Protein AF-A0A3N0Y7K1-F1 (afdb_monomer_lite)

InterPro domains:
  IPR034300 NADP transhydrogenase beta-like domain [PF02233] (1-102)

Structure (mmCIF, N/CA/C/O backbone):
data_AF-A0A3N0Y7K1-F1
#
_entry.id   AF-A0A3N0Y7K1-F1
#
loop_
_atom_site.group_PDB
_atom_site.id
_atom_site.type_symbol
_atom_site.label_atom_id
_atom_site.label_alt_id
_atom_site.label_comp_id
_atom_site.label_asym_id
_atom_site.label_entity_id
_atom_site.label_seq_id
_atom_site.pdbx_PDB_ins_code
_atom_site.Cartn_x
_atom_site.Cartn_y
_atom_site.Cartn_z
_atom_site.occupancy
_atom_site.B_iso_or_equiv
_atom_site.auth_seq_id
_atom_site.auth_comp_id
_atom_site.auth_asym_id
_atom_site.auth_atom_id
_atom_site.pdbx_PDB_model_num
ATOM 1 N N . MET A 1 1 ? 8.507 3.370 7.029 1.00 78.88 1 MET A N 1
ATOM 2 C CA . MET A 1 1 ? 7.788 4.234 6.063 1.00 78.88 1 MET A CA 1
ATOM 3 C C . MET A 1 1 ? 7.112 3.344 5.022 1.00 78.88 1 MET A C 1
ATOM 5 O O . MET A 1 1 ? 7.823 2.765 4.212 1.00 78.88 1 MET A O 1
ATOM 9 N N . PRO A 1 2 ? 5.781 3.171 5.059 1.00 81.94 2 PRO A N 1
ATOM 10 C CA . PRO A 1 2 ? 5.090 2.200 4.202 1.00 81.94 2 PRO A CA 1
ATOM 11 C C . PRO A 1 2 ? 5.057 2.598 2.716 1.00 81.94 2 PRO A C 1
ATOM 13 O O . PRO A 1 2 ? 5.166 1.743 1.847 1.00 81.94 2 PRO A O 1
ATOM 16 N N . VAL A 1 3 ? 4.995 3.897 2.413 1.00 84.69 3 VAL A N 1
ATOM 17 C CA . VAL A 1 3 ? 4.902 4.399 1.031 1.00 84.69 3 VAL A CA 1
ATOM 18 C C . VAL A 1 3 ? 6.162 4.084 0.215 1.00 84.69 3 VAL A C 1
ATOM 20 O O . VAL A 1 3 ? 6.053 3.619 -0.914 1.00 84.69 3 VAL A O 1
ATOM 23 N N . VAL A 1 4 ? 7.359 4.250 0.791 1.00 85.62 4 VAL A N 1
ATOM 24 C CA . VAL A 1 4 ? 8.636 3.984 0.094 1.00 85.62 4 VAL A CA 1
ATOM 25 C C . VAL A 1 4 ? 8.724 2.531 -0.386 1.00 85.62 4 VAL A C 1
ATOM 27 O O . VAL A 1 4 ? 9.198 2.269 -1.485 1.00 85.62 4 VAL A O 1
ATOM 30 N N . ILE A 1 5 ? 8.195 1.589 0.398 1.00 90.00 5 ILE A N 1
ATOM 31 C CA . ILE A 1 5 ? 8.177 0.160 0.054 1.00 90.00 5 ILE A CA 1
ATOM 32 C C . ILE A 1 5 ? 7.344 -0.081 -1.212 1.00 90.00 5 ILE A C 1
ATOM 34 O O . ILE A 1 5 ? 7.764 -0.814 -2.103 1.00 90.00 5 ILE A O 1
ATOM 38 N N . THR A 1 6 ? 6.184 0.568 -1.323 1.00 88.50 6 THR A N 1
ATOM 39 C CA . THR A 1 6 ? 5.306 0.422 -2.498 1.00 88.50 6 THR A CA 1
ATOM 40 C C . THR A 1 6 ? 5.900 1.044 -3.762 1.00 88.50 6 THR A C 1
ATOM 42 O O . THR A 1 6 ? 5.761 0.483 -4.846 1.00 88.50 6 THR A O 1
ATOM 45 N N . VAL A 1 7 ? 6.641 2.147 -3.619 1.00 88.12 7 VAL A N 1
ATOM 46 C CA . VAL A 1 7 ? 7.348 2.784 -4.738 1.00 88.12 7 VAL A CA 1
ATOM 47 C C . VAL A 1 7 ? 8.465 1.883 -5.254 1.00 88.12 7 VAL A C 1
ATOM 49 O O . VAL A 1 7 ? 8.588 1.690 -6.461 1.00 88.12 7 VAL A O 1
ATOM 52 N N . LEU A 1 8 ? 9.245 1.281 -4.351 1.00 89.62 8 LEU A N 1
ATOM 53 C CA . LEU A 1 8 ? 10.289 0.325 -4.724 1.00 89.62 8 LEU A CA 1
ATOM 54 C C . LEU A 1 8 ? 9.704 -0.925 -5.396 1.00 89.62 8 LEU A C 1
ATOM 56 O O . LEU A 1 8 ? 10.279 -1.406 -6.366 1.00 89.62 8 LEU A O 1
ATOM 60 N N . ASN A 1 9 ? 8.536 -1.396 -4.948 1.00 90.69 9 ASN A N 1
ATOM 61 C CA . ASN A 1 9 ? 7.816 -2.492 -5.599 1.00 90.69 9 ASN A CA 1
ATOM 62 C C . ASN A 1 9 ? 7.425 -2.136 -7.047 1.00 90.69 9 ASN A C 1
ATOM 64 O O . ASN A 1 9 ? 7.683 -2.917 -7.961 1.00 90.69 9 ASN A O 1
ATOM 68 N N . SER A 1 10 ? 6.898 -0.927 -7.278 1.00 90.12 10 SER A N 1
ATOM 69 C CA . SER A 1 10 ? 6.613 -0.441 -8.636 1.00 90.12 10 SER A CA 1
ATOM 70 C C . SER A 1 10 ? 7.884 -0.372 -9.493 1.00 90.12 10 SER A C 1
ATOM 72 O O . SER A 1 10 ? 7.887 -0.825 -10.638 1.00 90.12 10 SER A O 1
ATOM 74 N N . TYR A 1 11 ? 8.988 0.134 -8.933 1.00 91.19 11 TYR A N 1
ATOM 75 C CA . TYR A 1 11 ? 10.257 0.280 -9.648 1.00 91.19 11 TYR A CA 1
ATOM 76 C C . TYR A 1 11 ? 10.855 -1.066 -10.075 1.00 91.19 11 TYR A C 1
ATOM 78 O O . TYR A 1 11 ? 11.352 -1.178 -11.195 1.00 91.19 11 TYR A O 1
ATOM 86 N N . SER A 1 12 ? 10.736 -2.108 -9.242 1.00 91.56 12 SER A N 1
ATOM 87 C CA . SER A 1 12 ? 11.116 -3.474 -9.624 1.00 91.56 12 SER A CA 1
ATOM 88 C C . SER A 1 12 ? 10.360 -3.965 -10.867 1.00 91.56 12 SER A C 1
ATOM 90 O O . SER A 1 12 ? 10.958 -4.632 -11.707 1.00 91.56 12 SER A O 1
ATOM 92 N N . GLY A 1 13 ? 9.083 -3.600 -11.034 1.00 91.88 13 GLY A N 1
ATOM 93 C CA . GLY A 1 13 ? 8.295 -3.947 -12.224 1.00 91.88 13 GLY A CA 1
ATOM 94 C C . GLY A 1 13 ? 8.754 -3.227 -13.498 1.00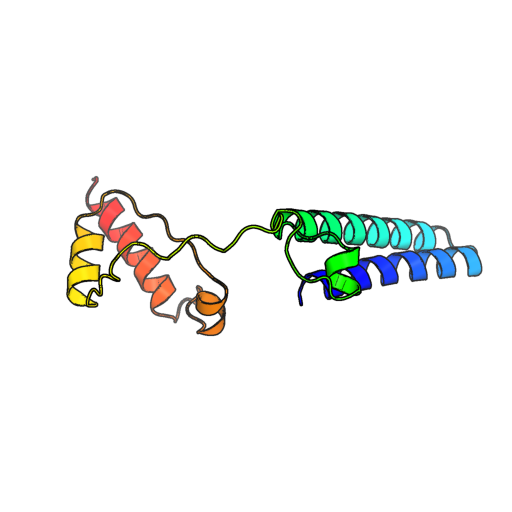 91.88 13 GLY A C 1
ATOM 95 O O . GLY A 1 13 ? 8.911 -3.853 -14.546 1.00 91.88 13 GLY A O 1
ATOM 96 N N . TRP A 1 14 ? 9.038 -1.923 -13.416 1.00 92.12 14 TRP A N 1
ATOM 97 C CA . TRP A 1 14 ? 9.563 -1.154 -14.556 1.00 92.12 14 TRP A CA 1
ATOM 98 C C . TRP A 1 14 ? 10.979 -1.587 -14.959 1.00 92.12 14 TRP A C 1
ATOM 100 O O . TRP A 1 14 ? 11.283 -1.633 -16.150 1.00 92.12 14 TRP A O 1
ATOM 110 N N . ALA A 1 15 ? 11.821 -1.966 -13.993 1.00 93.06 15 ALA A N 1
ATOM 111 C CA . ALA A 1 15 ? 13.128 -2.560 -14.270 1.00 93.06 15 ALA A CA 1
ATOM 112 C C . ALA A 1 15 ? 12.990 -3.890 -15.031 1.00 93.06 15 ALA A C 1
ATOM 114 O O . ALA A 1 15 ? 13.670 -4.093 -16.035 1.00 93.06 15 ALA A O 1
ATOM 115 N N . LEU A 1 16 ? 12.042 -4.742 -14.621 1.00 91.56 16 LEU A N 1
ATOM 116 C CA . LEU A 1 16 ? 11.739 -5.998 -15.311 1.00 91.56 16 LEU A CA 1
ATOM 117 C C . LEU A 1 16 ? 11.206 -5.768 -16.738 1.00 91.56 16 LEU A C 1
ATOM 119 O O . LEU A 1 16 ? 11.519 -6.540 -17.639 1.00 91.56 16 LEU A O 1
ATOM 123 N N . CYS A 1 17 ? 10.440 -4.691 -16.971 1.00 90.94 17 CYS A N 1
ATOM 124 C CA . CYS A 1 17 ? 10.027 -4.302 -18.327 1.00 90.94 17 CYS A CA 1
ATOM 125 C C . CYS A 1 17 ? 11.220 -3.956 -19.213 1.00 90.94 17 CYS A C 1
ATOM 127 O O . CYS A 1 17 ? 11.271 -4.370 -20.367 1.00 90.94 17 CYS A O 1
ATOM 129 N N . ALA A 1 18 ? 12.154 -3.161 -18.686 1.00 91.00 18 ALA A N 1
ATOM 130 C CA . ALA A 1 18 ? 13.339 -2.743 -19.424 1.00 91.00 18 ALA A CA 1
ATOM 131 C C . ALA A 1 18 ? 14.233 -3.946 -19.760 1.00 91.00 18 ALA A C 1
ATOM 133 O O . ALA A 1 18 ? 14.729 -4.048 -20.879 1.00 91.00 18 ALA A O 1
ATOM 134 N N . GLU A 1 19 ? 14.374 -4.887 -18.825 1.00 91.81 19 GLU A N 1
ATOM 135 C CA . GLU A 1 19 ? 15.053 -6.163 -19.062 1.00 91.81 19 GLU A CA 1
ATOM 136 C C . GLU A 1 19 ? 14.313 -7.023 -20.102 1.00 91.81 19 GLU A C 1
ATOM 138 O O . GLU A 1 19 ? 14.943 -7.591 -20.991 1.00 91.81 19 GLU A O 1
ATOM 143 N N . GLY A 1 20 ? 12.977 -7.057 -20.058 1.00 90.44 20 GLY A N 1
ATOM 144 C CA . GLY A 1 20 ? 12.145 -7.738 -21.053 1.00 90.44 20 GLY A CA 1
ATOM 145 C C . GLY A 1 20 ? 12.331 -7.191 -22.469 1.00 90.44 20 GLY A C 1
ATOM 146 O O . GLY A 1 20 ? 12.455 -7.974 -23.407 1.00 90.44 20 GLY A O 1
ATOM 147 N N . PHE A 1 21 ? 12.441 -5.869 -22.632 1.00 90.38 21 PHE A N 1
ATOM 148 C CA . PHE A 1 21 ? 1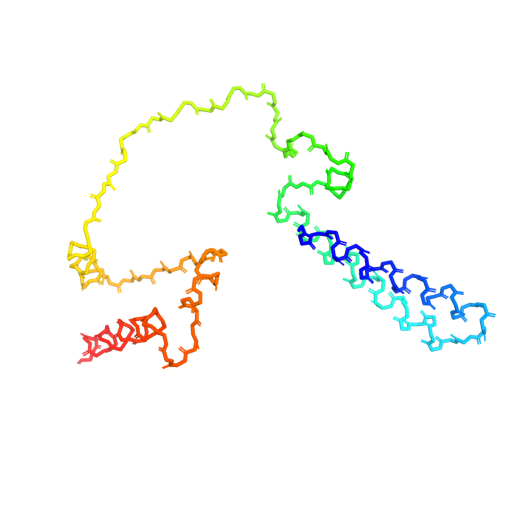2.777 -5.259 -23.924 1.00 90.38 21 PHE A CA 1
ATOM 149 C C . PHE A 1 21 ? 14.218 -5.540 -24.362 1.00 90.38 21 PHE A C 1
ATOM 151 O O . PHE A 1 21 ? 14.460 -5.732 -25.550 1.00 90.38 21 PHE A O 1
ATOM 158 N N . LEU A 1 22 ? 15.173 -5.585 -23.428 1.00 93.56 22 LEU A N 1
ATOM 159 C CA . LEU A 1 22 ? 16.576 -5.882 -23.735 1.00 93.56 22 LEU A CA 1
ATOM 160 C C . LEU A 1 22 ? 16.777 -7.329 -24.213 1.00 93.56 22 LEU A C 1
ATOM 162 O O . LEU A 1 22 ? 17.614 -7.582 -25.076 1.00 93.56 22 LEU A O 1
ATOM 166 N N . LEU A 1 23 ? 16.015 -8.265 -23.648 1.00 93.44 23 LEU A N 1
ATOM 167 C CA . LEU A 1 23 ? 16.063 -9.694 -23.971 1.00 93.44 23 LEU A CA 1
ATOM 168 C C . LEU A 1 2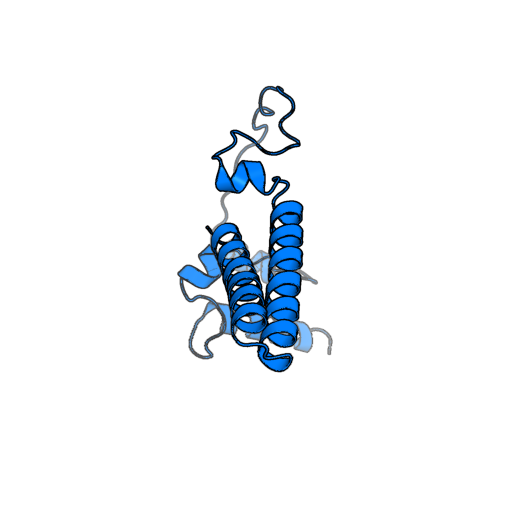3 ? 15.060 -10.110 -25.061 1.00 93.44 23 LEU A C 1
ATOM 170 O O . LEU A 1 23 ? 14.930 -11.304 -25.323 1.00 93.44 23 LEU A O 1
ATOM 174 N N . ASP A 1 24 ? 14.338 -9.154 -25.659 1.00 91.19 24 ASP A N 1
ATOM 175 C CA . ASP A 1 24 ? 13.244 -9.386 -26.617 1.00 91.19 24 ASP A CA 1
ATOM 176 C C . ASP A 1 24 ? 12.207 -10.419 -26.115 1.00 91.19 24 ASP A C 1
ATOM 178 O O . ASP A 1 24 ? 11.698 -11.273 -26.844 1.00 91.19 24 ASP A O 1
ATOM 182 N N . ASN A 1 25 ? 11.908 -10.376 -24.812 1.00 92.25 25 ASN A N 1
ATOM 183 C CA . ASN A 1 25 ? 11.028 -11.323 -24.140 1.00 92.25 25 ASN A CA 1
ATOM 184 C C . ASN A 1 25 ? 9.706 -10.668 -23.723 1.00 92.25 25 ASN A C 1
ATOM 186 O O . ASN A 1 25 ? 9.589 -10.036 -22.669 1.00 92.25 25 ASN A O 1
ATOM 190 N N . ASN A 1 26 ? 8.669 -10.934 -24.519 1.00 88.94 26 ASN A N 1
ATOM 191 C CA . ASN A 1 26 ? 7.311 -10.441 -24.292 1.00 88.94 26 ASN A CA 1
ATOM 192 C C . ASN A 1 26 ? 6.731 -10.812 -22.916 1.00 88.94 26 ASN A C 1
ATOM 194 O O . ASN A 1 26 ? 5.965 -10.031 -22.351 1.00 88.94 26 ASN A O 1
ATOM 198 N N . LEU A 1 27 ? 7.088 -11.970 -22.346 1.00 92.50 27 LEU A N 1
ATOM 199 C CA . LEU A 1 27 ? 6.564 -12.389 -21.043 1.00 92.50 27 LEU A CA 1
ATOM 200 C C . LEU A 1 27 ? 7.080 -11.483 -19.917 1.00 92.50 27 LEU A C 1
ATOM 202 O O . LEU A 1 27 ? 6.291 -11.024 -19.092 1.00 92.50 27 LEU A O 1
ATOM 206 N N . MET A 1 28 ? 8.383 -11.193 -19.900 1.00 90.12 28 MET A N 1
ATOM 207 C CA . MET A 1 28 ? 8.989 -10.320 -18.885 1.00 90.12 28 MET A CA 1
ATOM 208 C C . MET A 1 28 ? 8.478 -8.885 -19.007 1.00 90.12 28 MET A C 1
ATOM 210 O O . MET A 1 28 ? 8.179 -8.259 -17.992 1.00 90.12 28 MET A O 1
ATOM 214 N N . THR A 1 29 ? 8.278 -8.401 -20.234 1.00 90.62 29 THR A N 1
ATOM 215 C CA . THR A 1 29 ? 7.694 -7.079 -20.490 1.00 90.62 29 THR A CA 1
ATOM 216 C C . THR A 1 29 ? 6.273 -6.968 -19.936 1.00 90.62 29 THR A C 1
ATOM 218 O O . THR A 1 29 ? 5.957 -6.017 -19.221 1.00 90.62 29 THR A O 1
ATOM 221 N N . ILE A 1 30 ? 5.413 -7.954 -20.205 1.00 92.56 30 ILE A N 1
ATOM 222 C CA . ILE A 1 30 ? 4.015 -7.937 -19.745 1.00 92.56 30 ILE A CA 1
ATOM 223 C C . ILE A 1 30 ? 3.936 -8.068 -18.218 1.00 92.56 30 ILE A C 1
ATOM 225 O O . ILE A 1 30 ? 3.204 -7.319 -17.567 1.00 92.56 30 ILE A O 1
ATOM 229 N N . VAL A 1 31 ? 4.706 -8.989 -17.631 1.00 93.88 31 VAL A N 1
ATOM 230 C CA . VAL A 1 31 ? 4.735 -9.196 -16.174 1.00 93.88 31 VAL A CA 1
ATOM 231 C C . VAL A 1 31 ? 5.302 -7.969 -15.460 1.00 93.88 31 VAL A C 1
ATOM 233 O O . VAL A 1 31 ? 4.730 -7.520 -14.466 1.00 93.88 31 VAL A O 1
ATOM 236 N N . GLY A 1 32 ? 6.372 -7.375 -15.988 1.00 92.38 32 GLY A N 1
ATOM 237 C CA . GLY A 1 32 ? 6.938 -6.141 -15.457 1.00 92.38 32 GLY A CA 1
ATOM 238 C C . GLY A 1 32 ? 5.928 -4.993 -15.468 1.00 92.38 32 GLY A C 1
ATOM 239 O O . GLY A 1 32 ? 5.804 -4.276 -14.474 1.00 92.38 32 GLY A O 1
ATOM 240 N N . ALA A 1 33 ? 5.157 -4.847 -16.552 1.00 91.81 33 ALA A N 1
ATOM 241 C CA . ALA A 1 33 ? 4.207 -3.746 -16.707 1.00 91.81 33 ALA A CA 1
ATOM 242 C C . ALA A 1 33 ? 3.026 -3.899 -15.740 1.00 91.81 33 ALA A C 1
ATOM 244 O O . ALA A 1 33 ? 2.548 -2.918 -15.160 1.00 91.81 33 ALA A O 1
ATOM 245 N N . LEU A 1 34 ? 2.595 -5.140 -15.503 1.00 93.56 34 LEU A N 1
ATOM 246 C CA . LEU A 1 34 ? 1.575 -5.473 -14.513 1.00 93.56 34 LEU A CA 1
ATOM 247 C C . LEU A 1 34 ? 2.040 -5.145 -13.085 1.00 93.56 34 LEU A C 1
ATOM 249 O O . LEU A 1 34 ? 1.322 -4.475 -12.343 1.00 93.56 34 LEU A O 1
ATOM 253 N N . ILE A 1 35 ? 3.252 -5.565 -12.708 1.00 93.75 35 ILE A N 1
ATOM 254 C CA . ILE A 1 35 ? 3.822 -5.282 -11.380 1.00 93.75 35 ILE A CA 1
ATOM 255 C C . ILE A 1 35 ? 4.030 -3.770 -11.202 1.00 93.75 35 ILE A C 1
ATOM 257 O O . ILE A 1 35 ? 3.642 -3.200 -10.181 1.00 93.75 35 ILE A O 1
ATOM 261 N N . GLY A 1 36 ? 4.583 -3.102 -12.219 1.00 92.06 36 GLY A N 1
ATOM 262 C CA . GLY A 1 36 ? 4.871 -1.669 -12.201 1.00 92.06 36 GLY A CA 1
ATOM 263 C C . GLY A 1 36 ? 3.613 -0.820 -12.031 1.00 92.06 36 GLY A C 1
ATOM 264 O O . GLY A 1 36 ? 3.563 0.037 -11.141 1.00 92.06 36 GLY A O 1
ATOM 265 N N . SER A 1 37 ? 2.573 -1.097 -12.823 1.00 92.31 37 SER A N 1
ATOM 266 C CA . SER A 1 37 ? 1.279 -0.406 -12.730 1.00 92.31 37 SER A CA 1
ATOM 267 C C . SER A 1 37 ? 0.559 -0.685 -11.405 1.00 92.31 37 SER A C 1
ATOM 269 O O . SER A 1 37 ? 0.072 0.256 -10.774 1.00 92.31 37 SER A O 1
ATOM 271 N N . SER A 1 38 ? 0.573 -1.935 -10.922 1.00 93.19 38 SER A N 1
ATOM 272 C CA . SER A 1 38 ? -0.000 -2.315 -9.622 1.00 93.19 38 SER A CA 1
ATOM 273 C C . SER A 1 38 ? 0.694 -1.623 -8.441 1.00 93.19 38 SER A C 1
ATOM 275 O O . SER A 1 38 ? 0.033 -1.207 -7.487 1.00 93.19 38 SER A O 1
ATOM 277 N N . GLY A 1 39 ? 2.020 -1.484 -8.477 1.00 89.94 39 GLY A N 1
ATOM 278 C CA . GLY A 1 39 ? 2.762 -0.772 -7.436 1.00 89.94 39 GLY A CA 1
ATOM 279 C C . GLY A 1 39 ? 2.460 0.729 -7.440 1.00 89.94 39 GLY A C 1
ATOM 280 O O . GLY A 1 39 ? 2.243 1.315 -6.380 1.00 89.94 39 GLY A O 1
ATOM 281 N N . ALA A 1 40 ? 2.366 1.342 -8.625 1.00 89.19 40 ALA A N 1
ATOM 282 C CA . ALA A 1 40 ? 2.105 2.774 -8.766 1.00 89.19 40 ALA A CA 1
ATOM 283 C C . ALA A 1 40 ? 0.713 3.170 -8.241 1.00 89.19 40 ALA A C 1
ATOM 285 O O . ALA A 1 40 ? 0.585 4.161 -7.516 1.00 89.19 40 ALA A O 1
ATOM 286 N N . ILE A 1 41 ? -0.322 2.376 -8.547 1.00 91.38 41 ILE A N 1
ATOM 287 C CA . ILE A 1 41 ? -1.676 2.631 -8.036 1.00 91.38 41 ILE A CA 1
ATOM 288 C C . ILE A 1 41 ? -1.749 2.460 -6.514 1.00 91.38 41 ILE A C 1
ATOM 290 O O . ILE A 1 41 ? -2.383 3.268 -5.833 1.00 91.38 41 ILE A O 1
ATOM 294 N N . LEU A 1 42 ? -1.050 1.465 -5.958 1.00 89.75 42 LEU A N 1
ATOM 295 C CA . LEU A 1 42 ? -0.995 1.263 -4.513 1.00 89.75 42 LEU A CA 1
ATOM 296 C C . LEU A 1 42 ? -0.307 2.444 -3.817 1.00 89.75 42 LEU A C 1
ATOM 298 O O . LEU A 1 42 ? -0.854 2.985 -2.855 1.00 89.75 42 LEU A O 1
ATOM 302 N N . SER A 1 43 ? 0.843 2.894 -4.330 1.00 87.69 43 SER A N 1
ATOM 303 C CA . SER A 1 43 ? 1.532 4.085 -3.816 1.00 87.69 43 SER A CA 1
ATOM 304 C C . SER A 1 43 ? 0.632 5.319 -3.839 1.00 87.69 43 SER A C 1
ATOM 306 O O . SER A 1 43 ? 0.604 6.071 -2.865 1.00 87.69 43 SER A O 1
ATOM 308 N N . TYR A 1 44 ? -0.148 5.503 -4.909 1.00 86.62 44 TYR A N 1
ATOM 309 C CA . TYR A 1 44 ? -1.095 6.609 -5.022 1.00 86.62 44 TYR A CA 1
ATOM 310 C C . TYR A 1 44 ? -2.186 6.554 -3.946 1.00 86.62 44 TYR A C 1
ATOM 312 O O . TYR A 1 44 ? -2.374 7.533 -3.223 1.00 86.62 44 TYR A O 1
ATOM 320 N N . ILE A 1 45 ? -2.859 5.411 -3.780 1.00 89.31 45 ILE A N 1
ATOM 321 C CA . ILE A 1 45 ? -3.931 5.254 -2.782 1.00 89.31 45 ILE A CA 1
ATOM 322 C C . ILE A 1 45 ? -3.394 5.476 -1.361 1.00 89.31 45 ILE A C 1
ATOM 324 O O . ILE A 1 45 ? -4.044 6.149 -0.561 1.00 89.31 45 ILE A O 1
ATOM 328 N N . MET A 1 46 ? -2.191 4.980 -1.047 1.00 88.56 46 MET A N 1
ATOM 329 C CA . MET A 1 46 ? -1.568 5.211 0.263 1.00 88.56 46 MET A CA 1
ATOM 330 C C . MET A 1 46 ? -1.247 6.692 0.503 1.00 88.56 46 MET A C 1
ATOM 332 O O . MET A 1 46 ? -1.490 7.206 1.595 1.00 88.56 46 MET A O 1
ATOM 336 N N . CYS A 1 47 ? -0.732 7.389 -0.510 1.00 84.69 47 CYS A N 1
ATOM 337 C CA . CYS A 1 47 ? -0.477 8.827 -0.455 1.00 84.69 47 CYS A CA 1
ATOM 338 C C . CYS A 1 47 ? -1.765 9.633 -0.222 1.00 84.69 47 CYS A C 1
ATOM 340 O O . CYS A 1 47 ? -1.805 10.490 0.666 1.00 84.69 47 CYS A O 1
ATOM 342 N N . VAL A 1 48 ? -2.835 9.310 -0.955 1.00 85.00 48 VAL A N 1
ATOM 343 C CA . VAL A 1 48 ? -4.157 9.936 -0.794 1.00 85.00 48 VAL A CA 1
ATOM 344 C C . VAL A 1 48 ? -4.719 9.685 0.606 1.00 85.00 48 VAL A C 1
ATOM 346 O O . VAL A 1 48 ? -5.139 10.633 1.266 1.00 85.00 48 VAL A O 1
ATOM 349 N N . ALA A 1 49 ? -4.651 8.449 1.108 1.00 86.56 49 ALA A N 1
ATOM 350 C CA . ALA A 1 49 ? -5.117 8.103 2.453 1.00 86.56 49 ALA A CA 1
ATOM 351 C C . ALA A 1 49 ? -4.373 8.869 3.564 1.00 86.56 49 ALA A C 1
ATOM 353 O O . ALA A 1 49 ? -4.938 9.143 4.620 1.00 86.56 49 ALA A O 1
ATOM 354 N N . MET A 1 50 ? -3.112 9.238 3.324 1.00 83.44 50 MET A N 1
ATOM 355 C CA . MET A 1 50 ? -2.287 10.023 4.249 1.00 83.44 50 MET A CA 1
ATOM 356 C C . MET A 1 50 ? -2.353 11.539 4.000 1.00 83.44 50 MET A C 1
ATOM 358 O O . MET A 1 50 ? -1.645 12.287 4.679 1.00 83.44 50 MET A O 1
ATOM 362 N N . ASN A 1 51 ? -3.154 12.000 3.031 1.00 81.00 51 ASN A N 1
ATOM 363 C CA . ASN A 1 51 ? -3.239 13.402 2.608 1.00 81.00 51 ASN A CA 1
ATOM 364 C C . ASN A 1 51 ? -1.855 14.033 2.327 1.00 81.00 51 ASN A C 1
ATOM 366 O O . ASN A 1 51 ? -1.547 15.168 2.713 1.00 81.00 51 ASN A O 1
ATOM 370 N N . ARG A 1 52 ? -0.968 13.249 1.703 1.00 81.50 52 ARG A N 1
ATOM 371 C CA . ARG A 1 52 ? 0.379 13.669 1.302 1.00 81.50 52 ARG A CA 1
ATOM 372 C C . ARG A 1 52 ? 0.650 13.249 -0.129 1.00 81.50 52 ARG A C 1
ATOM 374 O O . ARG A 1 52 ? 0.362 12.126 -0.521 1.00 81.50 52 ARG A O 1
ATOM 381 N N . SER A 1 53 ? 1.272 14.134 -0.898 1.00 81.44 53 SER A N 1
ATOM 382 C CA . SER A 1 53 ? 1.715 13.821 -2.253 1.00 81.44 53 SER A CA 1
ATOM 383 C C . SER A 1 53 ? 2.955 12.916 -2.238 1.00 81.44 53 SER A C 1
ATOM 385 O O . SER A 1 53 ? 3.767 12.958 -1.311 1.00 81.44 53 SER A O 1
ATOM 387 N N . LEU A 1 54 ? 3.122 12.104 -3.286 1.00 79.50 54 LEU A N 1
ATOM 388 C CA . LEU A 1 54 ? 4.288 11.231 -3.459 1.00 79.50 54 LEU A CA 1
ATOM 389 C C . LEU A 1 54 ? 5.630 11.996 -3.410 1.00 79.50 54 LEU A C 1
ATOM 391 O O . LEU A 1 54 ? 6.528 11.549 -2.691 1.00 79.50 54 LEU A O 1
ATOM 395 N N . PRO A 1 55 ? 5.772 13.178 -4.054 1.00 78.12 55 PRO A N 1
ATOM 396 C CA . PRO A 1 55 ? 6.981 13.990 -3.931 1.00 78.12 55 PRO A CA 1
ATOM 397 C C . PRO A 1 55 ? 7.257 14.419 -2.488 1.00 78.12 55 PRO A C 1
ATOM 399 O O . PRO A 1 55 ? 8.401 14.356 -2.056 1.00 78.12 55 PRO A O 1
ATOM 402 N N . ASN A 1 56 ? 6.230 14.768 -1.702 1.00 80.19 56 ASN A N 1
ATOM 403 C CA . ASN A 1 56 ? 6.417 15.165 -0.302 1.00 80.19 56 ASN A CA 1
ATOM 404 C C . ASN A 1 56 ? 6.910 14.008 0.574 1.00 80.19 56 ASN A C 1
ATOM 406 O O . ASN A 1 56 ? 7.615 14.241 1.554 1.00 80.19 56 ASN A O 1
ATOM 410 N N . VAL A 1 57 ? 6.546 12.767 0.246 1.00 79.12 57 VAL A N 1
ATOM 411 C CA . VAL A 1 57 ? 6.992 11.586 0.997 1.00 79.12 57 VAL A CA 1
ATOM 412 C C . VAL A 1 57 ? 8.439 11.212 0.666 1.00 79.12 57 VAL A C 1
ATOM 414 O O . VAL A 1 57 ? 9.156 10.771 1.561 1.00 79.12 57 VAL A O 1
ATOM 417 N N . ILE A 1 58 ? 8.875 11.408 -0.583 1.00 78.62 58 ILE A N 1
ATOM 418 C CA . ILE A 1 58 ? 10.236 11.074 -1.037 1.00 78.62 58 ILE A CA 1
ATOM 419 C C . ILE A 1 58 ? 11.232 12.207 -0.744 1.00 78.62 58 ILE A C 1
ATOM 421 O O . ILE A 1 58 ? 12.337 11.941 -0.284 1.00 78.62 58 ILE A O 1
ATOM 425 N N . LEU A 1 59 ? 10.848 13.465 -0.974 1.00 78.88 59 LEU A N 1
ATOM 426 C CA . LEU A 1 59 ? 11.720 14.640 -0.830 1.00 78.88 59 LEU A CA 1
ATOM 427 C C . LEU A 1 59 ? 11.683 15.267 0.573 1.00 78.88 59 LEU A C 1
ATOM 429 O O . LEU A 1 59 ? 12.376 16.248 0.818 1.00 78.88 59 LEU A O 1
ATOM 433 N N . GLY A 1 60 ? 10.888 14.720 1.500 1.00 69.56 60 GLY A N 1
ATOM 434 C CA . G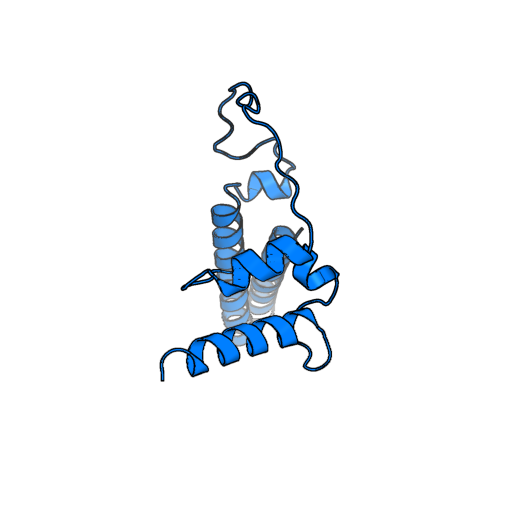LY A 1 60 ? 10.828 15.212 2.880 1.00 69.56 60 GLY A CA 1
ATOM 435 C C . GLY A 1 60 ? 10.094 16.549 3.026 1.00 69.56 60 GLY A C 1
ATOM 436 O O . GLY A 1 60 ? 10.591 17.471 3.666 1.00 69.56 60 GLY A O 1
ATOM 437 N N . GLY A 1 61 ? 8.899 16.662 2.442 1.00 67.25 61 GLY A N 1
ATOM 438 C CA . GLY A 1 61 ? 8.063 17.858 2.543 1.00 67.25 61 GLY A CA 1
ATOM 439 C C . GLY A 1 61 ? 7.506 18.080 3.954 1.00 67.25 61 GLY A C 1
ATOM 440 O O . GLY A 1 61 ? 6.967 17.163 4.580 1.00 67.25 61 GLY A O 1
ATOM 441 N N . TYR A 1 62 ? 7.601 19.316 4.446 1.00 59.78 62 TYR A N 1
ATOM 442 C CA . TYR A 1 62 ? 6.998 19.738 5.709 1.00 59.78 62 TYR A CA 1
ATOM 443 C C . TYR A 1 62 ? 5.485 19.942 5.513 1.00 59.78 62 TYR A C 1
ATOM 445 O O . TYR A 1 62 ? 5.067 20.769 4.707 1.00 59.78 62 TYR A O 1
ATOM 453 N N . GLY A 1 63 ? 4.657 19.194 6.249 1.00 60.94 63 GLY A N 1
ATOM 454 C CA . GLY A 1 63 ? 3.196 19.366 6.255 1.00 60.94 63 GLY A CA 1
ATOM 455 C C . GLY A 1 63 ? 2.396 18.429 5.335 1.00 60.94 63 GLY A C 1
ATOM 456 O O . GLY A 1 63 ? 2.925 17.714 4.483 1.00 60.94 63 GLY A O 1
ATOM 457 N N . THR A 1 64 ? 1.085 18.376 5.578 1.00 60.16 64 THR A N 1
ATOM 458 C CA . THR A 1 64 ? 0.095 17.760 4.671 1.00 60.16 64 THR A CA 1
ATOM 459 C C . THR A 1 64 ? -0.401 18.824 3.696 1.00 60.16 64 THR A C 1
ATOM 461 O O . THR A 1 64 ? -0.312 20.012 4.003 1.00 60.16 64 THR A O 1
ATOM 464 N N . THR A 1 65 ? -0.959 18.443 2.547 1.00 61.16 65 THR A N 1
ATOM 465 C CA . THR A 1 65 ? -1.512 19.415 1.577 1.00 61.16 65 THR A CA 1
ATOM 466 C C . THR A 1 65 ? -2.649 20.270 2.154 1.00 61.16 65 THR A C 1
ATOM 468 O O . THR A 1 65 ? -2.977 21.307 1.588 1.00 61.16 65 THR A O 1
ATOM 471 N N . SER A 1 66 ? -3.212 19.882 3.304 1.00 58.22 66 SER A N 1
ATOM 472 C CA . SER A 1 66 ? -4.228 20.643 4.045 1.00 58.22 66 SER A CA 1
ATOM 473 C C . SER A 1 66 ? -3.672 21.552 5.146 1.00 58.22 66 SER A C 1
ATOM 475 O O . SER A 1 66 ? -4.440 22.255 5.796 1.00 58.22 66 SER A O 1
ATOM 477 N N . THR A 1 67 ? -2.358 21.579 5.377 1.00 57.31 67 THR A N 1
ATOM 478 C CA . THR A 1 67 ? -1.738 22.489 6.352 1.00 57.31 67 THR A CA 1
ATOM 479 C C . THR A 1 67 ? -1.487 23.850 5.695 1.00 57.31 67 THR A C 1
ATOM 481 O O . THR A 1 67 ? -0.351 24.261 5.475 1.00 57.31 67 THR A O 1
ATOM 484 N N . ALA A 1 68 ? -2.558 24.558 5.340 1.00 54.88 68 ALA A N 1
ATOM 485 C CA . ALA A 1 68 ? -2.477 25.925 4.840 1.00 54.88 68 ALA A CA 1
ATOM 486 C C . ALA A 1 68 ? -2.204 26.892 6.006 1.00 54.88 68 ALA A C 1
ATOM 488 O O . ALA A 1 68 ? -3.140 27.448 6.562 1.00 54.88 68 ALA A O 1
ATOM 489 N N . GLY A 1 69 ? -0.936 27.042 6.415 1.00 58.00 69 GLY A N 1
ATOM 490 C CA . GLY A 1 69 ? -0.382 28.196 7.157 1.00 58.00 69 GLY A CA 1
ATOM 491 C C . GLY A 1 69 ? -1.021 28.633 8.491 1.00 58.00 69 GLY A C 1
ATOM 492 O O . GLY A 1 69 ? -0.550 29.598 9.089 1.00 58.00 69 GLY A O 1
ATOM 493 N N . GLY A 1 70 ? -2.077 27.975 8.968 1.00 64.44 70 GLY A N 1
ATOM 494 C CA . GLY A 1 70 ? -2.815 28.350 10.169 1.00 64.44 70 GLY A CA 1
ATOM 495 C C . GLY A 1 70 ? -2.147 27.843 11.442 1.00 64.44 70 GLY A C 1
ATOM 496 O O . GLY A 1 70 ? -1.606 26.736 11.476 1.00 64.44 70 GLY A O 1
ATOM 497 N N . LYS A 1 71 ? -2.214 28.648 12.511 1.00 69.44 71 LYS A N 1
ATOM 498 C CA . LYS A 1 71 ? -1.874 28.185 13.862 1.00 69.44 71 LYS A CA 1
ATOM 499 C C . LYS A 1 71 ? -2.739 26.955 14.196 1.00 69.44 71 LYS A C 1
ATOM 501 O O . LYS A 1 71 ? -3.940 27.001 13.921 1.00 69.44 71 LYS A O 1
ATOM 506 N N . PRO A 1 72 ? -2.169 25.873 14.761 1.00 69.31 72 PRO A N 1
ATOM 507 C CA . PRO A 1 72 ? -2.970 24.745 15.224 1.00 69.31 72 PRO A CA 1
ATOM 508 C C . PRO A 1 72 ? -4.013 25.251 16.224 1.00 69.31 72 PRO A C 1
ATOM 510 O O . PRO A 1 72 ? -3.698 26.104 17.055 1.00 69.31 72 PRO A O 1
ATOM 513 N N . MET A 1 73 ? -5.254 24.763 16.109 1.00 76.94 73 MET A N 1
ATOM 514 C CA . MET A 1 73 ? -6.299 25.072 17.087 1.00 76.94 73 MET A CA 1
ATOM 515 C C . MET A 1 73 ? -5.800 24.724 18.488 1.00 76.94 73 MET A C 1
ATOM 517 O O . MET A 1 73 ? -5.201 23.667 18.693 1.00 76.94 73 MET A O 1
ATOM 521 N N . GLU A 1 74 ? -6.044 25.628 19.432 1.00 76.88 74 GLU A N 1
ATOM 522 C CA . GLU A 1 74 ? -5.738 25.396 20.836 1.00 76.88 74 GLU A CA 1
ATOM 523 C C . GLU A 1 74 ? -6.548 24.193 21.332 1.00 76.88 74 GLU A C 1
ATOM 525 O O . GLU A 1 74 ? -7.724 24.040 20.992 1.00 76.88 74 GLU A O 1
ATOM 530 N N . ILE A 1 75 ? -5.909 23.303 22.095 1.00 77.50 75 ILE A N 1
ATOM 531 C CA . ILE A 1 75 ? -6.612 22.177 22.705 1.00 77.50 75 ILE A CA 1
ATOM 532 C C . ILE A 1 75 ? -7.553 22.745 23.766 1.00 77.50 75 ILE A C 1
ATOM 534 O O . ILE A 1 75 ? -7.114 23.188 24.823 1.00 77.50 75 ILE A O 1
ATOM 538 N N . VAL A 1 76 ? -8.853 22.722 23.478 1.00 79.25 76 VAL A N 1
ATOM 539 C CA . VAL A 1 76 ? -9.898 23.098 24.431 1.00 79.25 76 VAL A CA 1
ATOM 540 C C . VAL A 1 76 ? -10.503 21.820 25.010 1.00 79.25 76 VAL A C 1
ATOM 542 O O . VAL A 1 76 ? -11.126 21.045 24.287 1.00 79.25 76 VAL A O 1
ATOM 545 N N . GLY A 1 77 ? -10.310 21.592 26.312 1.00 78.56 77 GLY A N 1
ATOM 546 C CA . GLY A 1 77 ? -10.895 20.470 27.056 1.00 78.56 77 GLY A CA 1
ATOM 547 C C . GLY A 1 77 ? -9.942 19.838 28.077 1.00 78.56 77 GLY A C 1
ATOM 548 O O . GLY A 1 77 ? -8.727 19.998 27.992 1.00 78.56 77 GLY A O 1
ATOM 5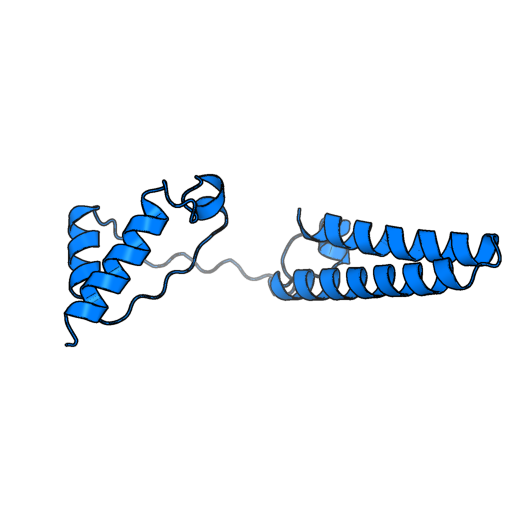49 N N . THR A 1 78 ? -10.497 19.110 29.049 1.00 82.62 78 THR A N 1
ATOM 550 C CA . THR A 1 78 ? -9.742 18.301 30.019 1.00 82.62 78 THR A CA 1
ATOM 551 C C . THR A 1 78 ? -9.785 16.820 29.633 1.00 82.62 78 THR A C 1
ATOM 553 O O . THR A 1 78 ? -10.827 16.296 29.239 1.00 82.62 78 THR A O 1
ATOM 556 N N . HIS A 1 79 ? -8.649 16.125 29.739 1.00 83.06 79 HIS A N 1
ATOM 557 C CA . HIS A 1 79 ? -8.591 14.673 29.550 1.00 83.06 79 HIS A CA 1
ATOM 558 C C . HIS A 1 79 ? -9.356 13.965 30.679 1.00 83.06 79 HIS A C 1
ATOM 560 O O . HIS A 1 79 ? -9.185 14.314 31.846 1.00 83.06 79 HIS A O 1
ATOM 566 N N . THR A 1 80 ? -10.196 12.983 30.338 1.00 85.69 80 THR A N 1
ATOM 567 C CA . THR A 1 80 ? -10.916 12.159 31.322 1.00 85.69 80 THR A CA 1
ATOM 568 C C . THR A 1 80 ? -10.279 10.779 31.377 1.00 85.69 80 THR A C 1
ATOM 570 O O . THR A 1 80 ? -10.294 10.051 30.387 1.00 85.69 80 THR A O 1
ATOM 573 N N . GLU A 1 81 ? -9.731 10.422 32.534 1.00 87.00 81 GLU A N 1
ATOM 574 C CA . GLU A 1 81 ? -9.175 9.092 32.776 1.00 87.00 81 GLU A CA 1
ATOM 575 C C . GLU A 1 81 ? -10.237 8.164 33.354 1.00 87.00 81 GLU A C 1
ATOM 577 O O . GLU A 1 81 ? -11.041 8.561 34.195 1.00 87.00 81 GLU A O 1
ATOM 582 N N . VAL A 1 82 ? -10.227 6.915 32.900 1.00 87.69 82 VAL A N 1
ATOM 583 C CA . VAL A 1 82 ? -11.123 5.859 33.372 1.00 87.69 82 VAL A CA 1
ATOM 584 C C . VAL A 1 82 ? -10.312 4.618 33.692 1.00 87.69 82 VAL A C 1
ATOM 586 O O . VAL A 1 82 ? -9.403 4.237 32.954 1.00 87.69 82 VAL A O 1
ATOM 589 N N . ASN A 1 83 ? -10.661 3.983 34.805 1.00 90.00 83 ASN A N 1
ATOM 590 C CA . ASN A 1 83 ? -10.057 2.733 35.238 1.00 90.00 83 ASN A CA 1
ATOM 591 C C . ASN A 1 83 ? -10.620 1.534 34.434 1.00 90.00 83 ASN A C 1
ATOM 593 O O . ASN A 1 83 ? -11.674 1.617 33.792 1.00 90.00 83 ASN A O 1
ATOM 597 N N . VAL A 1 84 ? -9.928 0.397 34.483 1.00 86.75 84 VAL A N 1
ATOM 598 C CA . VAL A 1 84 ? -10.323 -0.890 33.905 1.00 86.75 84 VAL A CA 1
ATOM 599 C C . VAL A 1 84 ? -11.710 -1.314 34.391 1.00 86.75 84 VAL A C 1
ATOM 601 O O . VAL A 1 84 ? -12.547 -1.671 33.562 1.00 86.75 84 VAL A O 1
ATOM 604 N N . GLU A 1 85 ? -12.003 -1.224 35.691 1.00 85.88 85 GLU A N 1
ATOM 605 C CA . GLU A 1 85 ? -13.304 -1.636 36.241 1.00 85.88 85 GLU A CA 1
ATOM 606 C C . GLU A 1 85 ? -14.462 -0.808 35.668 1.00 85.88 85 GLU A C 1
ATOM 608 O O . GLU A 1 85 ? -15.459 -1.370 35.214 1.00 85.88 85 GLU A O 1
ATOM 613 N N . GLN A 1 86 ? -14.296 0.515 35.600 1.00 85.88 86 GLN A N 1
ATOM 614 C CA . GLN A 1 86 ? -15.295 1.419 35.019 1.00 85.88 86 GLN A CA 1
ATOM 615 C C . GLN A 1 86 ? -15.474 1.155 33.518 1.00 85.88 86 GLN A C 1
ATOM 617 O O . GLN A 1 86 ? -16.588 1.165 32.999 1.00 85.88 86 GLN A O 1
ATOM 622 N N . SER A 1 87 ? -14.380 0.847 32.817 1.00 84.50 87 SER A N 1
ATOM 623 C CA . SER A 1 87 ? -14.410 0.493 31.395 1.00 84.50 87 SER A CA 1
ATOM 624 C C . SER A 1 87 ? -15.195 -0.795 31.132 1.00 84.50 87 SER A C 1
ATOM 626 O O . SER A 1 87 ? -15.935 -0.877 30.151 1.00 84.50 87 SER A O 1
ATOM 628 N N . ILE A 1 88 ? -15.086 -1.794 32.014 1.00 85.94 88 ILE A N 1
ATOM 629 C CA . ILE A 1 88 ? -15.851 -3.047 31.914 1.00 85.94 88 ILE A CA 1
ATOM 630 C C . ILE A 1 88 ? -17.352 -2.785 32.079 1.00 85.94 88 ILE A C 1
ATOM 632 O O . ILE A 1 88 ? -18.154 -3.381 31.356 1.00 85.94 88 ILE A O 1
ATOM 636 N N . GLU A 1 89 ? -17.739 -1.915 33.009 1.00 85.94 89 GLU A N 1
ATOM 637 C CA . GLU A 1 89 ? -19.142 -1.571 33.253 1.00 85.94 89 GLU A CA 1
ATOM 638 C C . GLU A 1 89 ? -19.757 -0.850 32.046 1.00 85.94 89 GLU A C 1
ATOM 640 O O . GLU A 1 89 ? -20.757 -1.317 31.497 1.00 85.94 89 GLU A O 1
ATOM 645 N N . MET A 1 90 ? -19.063 0.159 31.506 1.00 85.25 90 MET A N 1
ATOM 646 C CA . MET A 1 90 ? -19.477 0.854 30.279 1.00 85.25 90 MET A CA 1
ATOM 647 C C . MET A 1 90 ? -19.628 -0.098 29.077 1.00 85.25 90 MET A C 1
ATOM 649 O O . MET A 1 90 ? -20.565 0.019 28.284 1.00 85.25 90 MET A O 1
ATOM 653 N N . ILE A 1 91 ? -18.736 -1.087 28.939 1.00 86.25 91 ILE A N 1
ATOM 654 C CA . ILE A 1 91 ? -18.808 -2.100 27.871 1.00 86.25 91 ILE A CA 1
ATOM 655 C C . ILE A 1 91 ? -20.029 -3.020 28.037 1.00 86.25 91 ILE A C 1
ATOM 657 O O . ILE A 1 91 ? -20.627 -3.431 27.033 1.00 86.25 91 ILE A O 1
ATOM 661 N N . LYS A 1 92 ? -20.394 -3.363 29.279 1.00 84.69 92 LYS A N 1
ATOM 662 C CA . LYS A 1 92 ? -21.558 -4.212 29.587 1.00 84.69 92 LYS A CA 1
ATOM 663 C C . LYS A 1 92 ? -22.882 -3.499 29.323 1.00 84.69 92 LYS A C 1
ATOM 665 O O . LYS A 1 92 ? -23.825 -4.167 28.896 1.00 84.69 92 LYS A O 1
ATOM 670 N N . GLU A 1 93 ? -22.947 -2.195 29.576 1.00 87.94 93 GLU A N 1
ATOM 671 C CA . GLU A 1 93 ? -24.146 -1.377 29.357 1.00 87.94 93 GLU A CA 1
ATOM 672 C C . GLU A 1 93 ? -24.350 -0.981 27.892 1.00 87.94 93 GLU A C 1
ATOM 674 O O . GLU A 1 93 ? -25.487 -0.859 27.435 1.00 87.94 93 GLU A O 1
ATOM 679 N N . ALA A 1 94 ? -23.272 -0.812 27.120 1.00 84.50 94 ALA A N 1
ATOM 680 C CA . ALA A 1 94 ? -23.380 -0.474 25.706 1.00 84.50 94 ALA A CA 1
ATOM 681 C C . ALA A 1 94 ? -24.204 -1.530 24.945 1.00 84.50 94 ALA A C 1
ATOM 683 O O . ALA A 1 94 ? -24.057 -2.725 25.187 1.00 84.50 94 ALA A O 1
ATOM 684 N N . SER A 1 95 ? -24.994 -1.136 23.942 1.00 82.81 95 SER A N 1
ATOM 685 C CA . SER A 1 95 ? -25.678 -2.090 23.046 1.00 82.81 95 SER A CA 1
ATOM 686 C C . SER A 1 95 ? -24.792 -2.473 21.853 1.00 82.81 95 SER A C 1
ATOM 688 O O . SER A 1 95 ? -24.512 -3.654 21.642 1.00 82.81 95 SER A O 1
ATOM 690 N N . SER A 1 96 ? -24.194 -1.488 21.179 1.00 81.31 96 SER A N 1
ATOM 691 C CA . SER A 1 96 ? -23.264 -1.671 20.055 1.00 81.31 96 SER A CA 1
ATOM 692 C C . SER A 1 96 ? -21.869 -1.157 20.407 1.00 81.31 96 SER A C 1
ATOM 694 O O . SER A 1 96 ? -21.738 -0.182 21.142 1.00 81.31 96 SER A O 1
ATOM 696 N N . ILE A 1 97 ? -20.825 -1.835 19.924 1.00 84.62 97 ILE A N 1
ATOM 697 C CA . ILE A 1 97 ? -19.424 -1.462 20.158 1.00 84.62 97 ILE A CA 1
ATOM 698 C C . ILE A 1 97 ? -18.689 -1.501 18.821 1.00 84.62 97 ILE A C 1
ATOM 700 O O . ILE A 1 97 ? -18.695 -2.526 18.138 1.00 84.62 97 ILE A O 1
ATOM 704 N N . ILE A 1 98 ? -18.026 -0.396 18.479 1.00 85.25 98 ILE A N 1
ATOM 705 C CA . ILE A 1 98 ? -17.126 -0.280 17.329 1.00 85.25 98 ILE A CA 1
ATOM 706 C C . ILE A 1 98 ? -15.698 -0.189 17.871 1.00 85.25 98 ILE A C 1
ATOM 708 O O . ILE A 1 98 ? -15.424 0.611 18.762 1.00 85.25 98 ILE A O 1
ATOM 712 N N . ILE A 1 99 ? -14.795 -1.022 17.351 1.00 84.69 99 ILE A N 1
ATOM 713 C CA . ILE A 1 99 ? -13.382 -1.055 17.750 1.00 84.69 99 ILE A CA 1
ATOM 714 C C . ILE A 1 99 ? -12.543 -0.549 16.578 1.00 84.69 99 ILE A C 1
ATOM 716 O O . ILE A 1 99 ? -12.601 -1.130 15.495 1.00 84.69 99 ILE A O 1
ATOM 720 N N . THR A 1 100 ? -11.734 0.487 16.806 1.00 84.19 100 THR A N 1
ATOM 721 C CA . THR A 1 100 ? -10.812 1.053 15.806 1.00 84.19 100 THR A CA 1
ATOM 722 C C . THR A 1 100 ? -9.367 0.702 16.185 1.00 84.19 100 THR A C 1
ATOM 724 O O . THR A 1 100 ? -8.753 1.423 16.973 1.00 84.19 100 THR A O 1
ATOM 727 N N . PRO A 1 101 ? -8.809 -0.424 15.698 1.00 83.50 101 PRO A N 1
ATOM 728 C CA . PRO A 1 101 ? -7.460 -0.845 16.064 1.00 83.50 101 PRO A CA 1
ATOM 729 C C . PRO A 1 101 ? -6.394 0.047 15.413 1.00 83.50 101 PRO A C 1
ATOM 731 O O . PRO A 1 101 ? -6.459 0.359 14.226 1.00 83.50 101 PRO A O 1
ATOM 734 N N . GLY A 1 102 ? -5.378 0.418 16.196 1.00 81.31 102 GLY A N 1
ATOM 735 C CA . GLY A 1 102 ? -4.186 1.124 15.718 1.00 81.31 102 GLY A CA 1
ATOM 736 C C . GLY A 1 102 ? -2.974 0.204 15.543 1.00 81.31 102 GLY A C 1
ATOM 737 O O . GLY A 1 102 ? -2.991 -0.965 15.926 1.00 81.31 102 GLY A O 1
ATOM 738 N N . ALA A 1 103 ? -1.864 0.736 15.027 1.00 73.50 103 ALA A N 1
ATOM 739 C CA . ALA A 1 103 ? -0.615 -0.026 14.888 1.00 73.50 103 ALA A CA 1
ATOM 740 C C . ALA A 1 103 ? -0.084 -0.564 16.236 1.00 73.50 103 ALA A C 1
ATOM 742 O O . ALA A 1 103 ? 0.447 -1.673 16.301 1.00 73.50 103 ALA A O 1
ATOM 743 N N . THR A 1 104 ? -0.295 0.177 17.329 1.00 70.56 104 THR A N 1
ATOM 744 C CA . THR A 1 104 ? 0.074 -0.221 18.699 1.00 70.56 104 THR A CA 1
ATOM 745 C C . THR A 1 104 ? -0.645 -1.488 19.168 1.00 70.56 104 THR A C 1
ATOM 747 O O . THR A 1 104 ? -0.049 -2.302 19.873 1.00 70.56 104 THR A O 1
ATOM 750 N N . HIS A 1 105 ? -1.886 -1.711 18.722 1.00 71.88 105 HIS A N 1
ATOM 751 C CA . HIS A 1 105 ? -2.643 -2.937 18.994 1.00 71.88 105 HIS A CA 1
ATOM 752 C C . HIS A 1 105 ? -1.928 -4.173 18.421 1.00 71.88 105 HIS A C 1
ATOM 754 O O . HIS A 1 105 ? -1.852 -5.220 19.061 1.00 71.88 105 HIS A O 1
ATOM 760 N N . THR A 1 106 ? -1.331 -4.048 17.236 1.00 65.50 106 THR A N 1
ATOM 761 C CA . THR A 1 106 ? -0.590 -5.156 16.613 1.00 65.50 106 THR A CA 1
ATOM 762 C C . THR A 1 106 ? 0.816 -5.297 17.198 1.00 65.50 106 THR A C 1
ATOM 764 O O . THR A 1 106 ? 1.263 -6.414 17.436 1.00 65.50 106 THR A O 1
ATOM 767 N N . HIS A 1 107 ? 1.497 -4.185 17.493 1.00 65.62 107 HIS A N 1
ATOM 768 C CA . HIS A 1 107 ? 2.848 -4.193 18.070 1.00 65.62 107 HIS A CA 1
ATOM 769 C C . HIS A 1 107 ? 2.912 -4.863 19.450 1.00 65.62 107 HIS A C 1
ATOM 771 O O . HIS A 1 107 ? 3.856 -5.579 19.756 1.00 65.62 107 HIS A O 1
ATOM 777 N N . THR A 1 108 ? 1.869 -4.694 20.261 1.00 70.12 108 THR A N 1
ATOM 778 C CA . THR A 1 108 ? 1.721 -5.363 21.566 1.00 70.12 108 THR A CA 1
ATOM 779 C C . THR A 1 108 ? 1.269 -6.823 21.443 1.00 70.12 108 THR A C 1
ATOM 781 O O . THR A 1 108 ? 0.886 -7.450 22.428 1.00 70.12 108 THR A O 1
ATOM 784 N N . HIS A 1 109 ? 1.261 -7.366 20.222 1.00 61.84 109 HIS A N 1
ATOM 785 C CA . HIS A 1 109 ? 0.740 -8.681 19.863 1.00 61.84 109 HIS A CA 1
ATOM 786 C C . HIS A 1 109 ? -0.733 -8.913 20.224 1.00 61.84 109 HIS A C 1
ATOM 788 O O . HIS A 1 109 ? -1.216 -10.030 20.063 1.00 61.84 109 HIS A O 1
ATOM 794 N N . THR A 1 110 ? -1.499 -7.893 20.637 1.00 59.44 110 THR A N 1
ATOM 795 C CA . THR A 1 110 ? -2.896 -8.034 21.110 1.00 59.44 110 THR A CA 1
ATOM 796 C C . THR A 1 110 ? -3.902 -8.497 20.044 1.00 59.44 110 THR A C 1
ATOM 798 O O . THR A 1 110 ? -5.050 -8.812 20.371 1.00 59.44 110 THR A O 1
ATOM 801 N N . HIS A 1 111 ? -3.452 -8.656 18.795 1.00 56.59 111 HIS A N 1
ATOM 802 C CA . HIS A 1 111 ? -4.219 -9.174 17.667 1.00 56.59 111 HIS A CA 1
ATOM 803 C C . HIS A 1 111 ? -4.264 -10.720 17.620 1.00 56.59 111 HIS A C 1
ATOM 805 O O . HIS A 1 111 ? -3.243 -11.389 17.502 1.00 56.59 111 HIS A O 1
ATOM 811 N N . THR A 1 112 ? -5.482 -11.264 17.706 1.00 47.94 112 THR A N 1
ATOM 812 C CA . THR A 1 112 ? -6.030 -12.555 17.206 1.00 47.94 112 THR A CA 1
ATOM 813 C C . THR A 1 112 ? -5.183 -13.825 17.011 1.00 47.94 112 THR A C 1
ATOM 815 O O . THR A 1 112 ? -5.651 -14.747 16.344 1.00 47.94 112 THR A O 1
ATOM 818 N N . HIS A 1 113 ? -4.058 -14.018 17.695 1.00 41.44 113 HIS A N 1
ATOM 819 C CA . HIS A 1 113 ? -3.672 -15.389 18.041 1.00 41.44 113 HIS A CA 1
ATOM 820 C C . HIS A 1 113 ? -4.647 -15.906 19.105 1.00 41.44 113 HIS A C 1
ATOM 822 O O . HIS A 1 113 ? -4.948 -15.216 20.079 1.00 41.44 113 HIS A O 1
ATOM 828 N N . THR A 1 114 ? -5.169 -17.119 18.922 1.00 45.41 114 THR A N 1
ATOM 829 C CA . THR A 1 114 ? -6.147 -17.798 19.798 1.00 45.41 114 THR A CA 1
ATOM 830 C C . THR A 1 114 ? -5.698 -17.954 21.258 1.00 45.41 114 THR A C 1
ATOM 832 O O . THR A 1 114 ? -6.472 -18.428 22.080 1.00 45.41 114 THR A O 1
ATOM 835 N N . HIS A 1 115 ? -4.480 -17.519 21.584 1.00 46.97 115 HIS A N 1
ATOM 836 C CA . HIS A 1 115 ? -3.877 -17.514 22.910 1.00 46.97 115 HIS A CA 1
ATOM 837 C C . HIS A 1 115 ? -3.714 -16.119 23.544 1.00 46.97 115 HIS A C 1
ATOM 839 O O . HIS A 1 115 ? -3.160 -16.037 24.634 1.00 46.97 115 HIS A O 1
ATOM 845 N N . ASN A 1 116 ? -4.171 -15.027 22.908 1.00 53.75 116 ASN A N 1
ATOM 846 C CA . ASN A 1 116 ? -3.973 -13.672 23.443 1.00 53.75 116 ASN A CA 1
ATOM 847 C C . ASN A 1 116 ? -5.268 -13.034 23.998 1.00 53.75 116 ASN A C 1
ATOM 849 O O . ASN A 1 116 ? -6.332 -13.165 23.374 1.00 53.75 116 ASN A O 1
ATOM 853 N N . PRO A 1 117 ? -5.219 -12.307 25.139 1.00 56.47 117 PRO A N 1
ATOM 854 C CA . PRO A 1 117 ? -6.415 -11.906 25.872 1.00 56.47 117 PRO A CA 1
ATOM 855 C C . PRO A 1 117 ? -7.274 -10.894 25.101 1.00 56.47 117 PRO A C 1
ATOM 857 O O . PRO A 1 117 ? -8.494 -10.951 25.200 1.00 56.47 117 PRO A O 1
ATOM 860 N N . GLY A 1 118 ? -6.693 -10.036 24.251 1.00 57.03 118 GLY A N 1
ATOM 861 C CA . GLY A 1 118 ? -7.445 -9.040 23.468 1.00 57.03 118 GLY A CA 1
ATOM 862 C C . GLY A 1 118 ? -8.477 -9.649 22.506 1.00 57.03 118 GLY A C 1
ATOM 863 O O . GLY A 1 118 ? -9.644 -9.263 22.500 1.00 57.03 118 GLY A O 1
ATOM 864 N N . SER A 1 119 ? -8.082 -10.668 21.743 1.00 54.72 119 SER A N 1
ATOM 865 C CA . SER A 1 119 ? -8.976 -11.399 20.830 1.00 54.72 119 SER A CA 1
ATOM 866 C C . SER A 1 119 ? -10.011 -12.250 21.563 1.00 54.72 119 SER A C 1
ATOM 868 O O . SER A 1 119 ? -11.165 -12.334 21.136 1.00 54.72 119 SER A O 1
ATOM 870 N N . SER A 1 120 ? -9.605 -12.864 22.678 1.00 56.69 120 SER A N 1
ATOM 871 C CA . SER A 1 120 ? -10.512 -13.630 23.534 1.00 56.69 120 SER A CA 1
ATOM 872 C C . SER A 1 120 ? -11.605 -12.730 24.119 1.00 56.69 120 SER A C 1
ATOM 874 O O . SER A 1 120 ? -12.785 -13.062 24.044 1.00 56.69 120 SER A O 1
ATOM 876 N N . ASN A 1 121 ? -11.245 -11.530 24.584 1.00 60.88 121 ASN A N 1
ATOM 877 C CA . ASN A 1 121 ? -12.190 -10.566 25.143 1.00 60.88 121 ASN A CA 1
ATOM 878 C C . ASN A 1 121 ? -13.194 -10.057 24.099 1.00 60.88 121 ASN A C 1
ATOM 880 O O . ASN A 1 121 ? -14.384 -9.988 24.394 1.00 60.88 121 ASN A O 1
ATOM 884 N N . ILE A 1 122 ? -12.767 -9.787 22.860 1.00 66.31 122 ILE A N 1
ATOM 885 C CA . ILE A 1 122 ? -13.685 -9.372 21.782 1.00 66.31 122 ILE A CA 1
ATOM 886 C C . ILE A 1 122 ? -14.682 -10.491 21.446 1.00 66.31 122 ILE A C 1
ATOM 888 O O . ILE A 1 122 ? -15.881 -10.232 21.318 1.00 66.31 122 ILE A O 1
ATOM 892 N N . LYS A 1 123 ? -14.218 -11.744 21.339 1.00 62.31 123 LYS A N 1
ATOM 893 C CA . LYS A 1 123 ? -15.101 -12.902 21.106 1.00 62.31 123 LYS A CA 1
ATOM 894 C C . LYS A 1 123 ? -16.067 -13.121 22.271 1.00 62.31 123 LYS A C 1
ATOM 896 O O . LYS A 1 123 ? -17.250 -13.365 22.036 1.00 62.31 123 LYS A O 1
ATOM 901 N N . THR A 1 124 ? -15.595 -12.975 23.505 1.00 61.03 124 THR A N 1
ATOM 902 C CA . THR A 1 124 ? -16.407 -13.114 24.720 1.00 61.03 124 THR A CA 1
ATOM 903 C C . THR A 1 124 ? -17.472 -12.022 24.812 1.00 61.03 124 THR A C 1
ATOM 905 O O . THR A 1 124 ? -18.641 -12.343 25.005 1.00 61.03 124 THR A O 1
ATOM 908 N N . VAL A 1 125 ? -17.132 -10.752 24.567 1.00 62.66 125 VAL A N 1
ATOM 909 C CA . VAL A 1 125 ? -18.109 -9.645 24.541 1.00 62.66 125 VAL A CA 1
ATOM 910 C C . VAL A 1 125 ? -19.156 -9.857 23.443 1.00 62.66 125 VAL A C 1
ATOM 912 O O . VAL A 1 125 ? -20.348 -9.662 23.683 1.00 62.66 125 VAL A O 1
ATOM 915 N N . LYS A 1 126 ? -18.741 -10.324 22.257 1.00 62.66 126 LYS A N 1
ATOM 916 C CA . LYS A 1 126 ? -19.665 -10.646 21.159 1.00 62.66 126 LYS A CA 1
ATOM 917 C C . LYS A 1 126 ? -20.605 -11.805 21.518 1.00 62.66 126 LYS A C 1
ATOM 919 O O . LYS A 1 126 ? -21.791 -11.739 21.212 1.00 62.66 126 LYS A O 1
ATOM 924 N N . THR A 1 127 ? -20.098 -12.822 22.218 1.00 60.72 127 THR A N 1
ATOM 925 C CA . THR A 1 127 ? -20.880 -13.985 22.677 1.00 60.72 127 THR A CA 1
ATOM 926 C C . THR A 1 127 ? -21.872 -13.607 23.780 1.00 60.72 127 THR A C 1
ATOM 928 O O . THR A 1 127 ? -23.042 -13.966 23.691 1.00 60.72 127 THR A O 1
ATOM 931 N N . ILE A 1 128 ? -21.444 -12.829 24.781 1.00 61.69 128 ILE A N 1
ATOM 932 C CA . ILE A 1 128 ? -22.303 -12.366 25.885 1.00 61.69 128 ILE A CA 1
ATOM 933 C C . ILE A 1 128 ? -23.456 -11.510 25.357 1.00 61.69 128 ILE A C 1
ATOM 935 O O . ILE A 1 128 ? -24.587 -11.669 25.809 1.00 61.69 128 ILE A O 1
ATOM 939 N N . LYS A 1 129 ? -23.195 -10.620 24.392 1.00 64.00 129 LYS A N 1
ATOM 940 C CA . LYS A 1 129 ? -24.261 -9.804 23.805 1.00 64.00 129 LYS A CA 1
ATOM 941 C C . LYS A 1 129 ? -25.209 -10.626 22.943 1.00 64.00 129 LYS A C 1
ATOM 943 O O . LYS A 1 129 ? -26.408 -10.495 23.134 1.00 64.00 129 LYS A O 1
ATOM 948 N N . ASN A 1 130 ? -24.716 -11.520 22.083 1.00 60.00 130 ASN A N 1
ATOM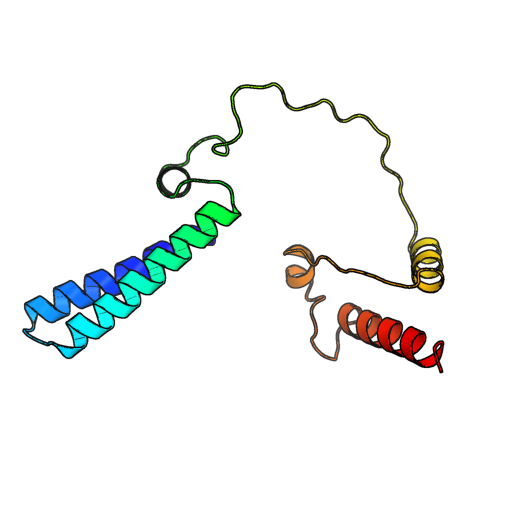 949 C CA . ASN A 1 130 ? -25.603 -12.384 21.291 1.00 60.00 130 ASN A CA 1
ATOM 950 C C . ASN A 1 130 ? -26.510 -13.272 22.158 1.00 60.00 130 ASN A C 1
ATOM 952 O O . ASN A 1 130 ? -27.645 -13.511 21.771 1.00 60.00 130 ASN A O 1
ATOM 956 N N . ASN A 1 131 ? -26.043 -13.718 23.328 1.00 57.19 131 ASN A N 1
ATOM 957 C CA . ASN A 1 131 ? -26.839 -14.543 24.244 1.00 57.19 131 ASN A CA 1
ATOM 958 C C . ASN A 1 131 ? -27.801 -13.736 25.144 1.00 57.19 131 ASN A C 1
ATOM 960 O O . ASN A 1 131 ? -28.600 -14.323 25.857 1.00 57.19 131 ASN A O 1
ATOM 964 N N . LYS A 1 132 ? -27.715 -12.397 25.149 1.00 54.28 132 LYS A N 1
ATOM 965 C CA . LYS A 1 132 ? -28.671 -11.508 25.839 1.00 54.28 132 LYS A CA 1
ATOM 966 C C . LYS A 1 132 ? -29.834 -11.050 24.948 1.00 54.28 132 LYS A C 1
ATOM 968 O O . LYS A 1 132 ? -30.764 -10.441 25.463 1.00 54.28 132 LYS A O 1
ATOM 973 N N . TYR A 1 133 ? -29.757 -11.286 23.636 1.00 47.56 133 TYR A N 1
ATOM 974 C CA . TYR A 1 133 ? -30.800 -10.943 22.660 1.00 47.56 133 TYR A CA 1
ATOM 975 C C . TYR A 1 133 ? -31.556 -12.187 22.132 1.00 47.56 133 TYR A C 1
ATOM 977 O O . TYR A 1 133 ? -32.204 -12.108 21.088 1.00 47.56 133 TYR A O 1
ATOM 985 N N . LEU A 1 134 ? -31.468 -13.312 22.854 1.00 41.72 134 LEU A N 1
ATOM 986 C CA . LEU A 1 134 ? -32.346 -14.487 22.786 1.00 41.72 134 LEU A CA 1
ATOM 987 C C . LEU A 1 134 ? -33.057 -14.626 24.136 1.00 41.72 134 LEU A C 1
ATOM 989 O O . LEU A 1 134 ? -34.228 -15.058 24.126 1.00 41.72 134 LEU A O 1
#

Sequence (134 aa):
MPVVITVLNSYSGWALCAEGFLLDNNLMTIVGALIGSSGAILSYIMCVAMNRSLPNVILGGYGTTSTAGGKPMEIVGTHTEVNVEQSIEMIKEASSIIITPGATHTHTHTHTHTHNPGSSNIKTVKTIKNNKYL

Foldseek 3Di:
DVLVVLQVQLVQLVVQLVVCVVVVHPVSNVSSVVRNVVSVVVSVVVCVVVQHDPCCVVVVNDDHPPPPPDDPDDDPDDDDDDDPVRVVVVLVPDLDDDDDDDPVCVVVVCPDDPPHVNVVVVVVSVVVNVVVVD

Radius of gyration: 23.65 Å; chains: 1; bounding box: 49×46×63 Å

pLDDT: mean 77.75, std 14.07, range [41.44, 93.88]

Organism: Anabarilius grahami (NCBI:txid495550)

Secondary structure (DSSP, 8-state):
-HHHHHHHHHHHHHHHHHHHHHTT-HHHHHHHHHHHHHHHHHHHHHHHHTT--HHHHHTT-SS-TT--SPPPPP--S------HHHHHHHHHH-S-------HHHHHTT-S--TTSHHHHHHHHHHHHHHTT--